Protein AF-Q52KW1-F1 (afdb_monomer_lite)

Structure (mmCIF, N/CA/C/O backbone):
data_AF-Q52KW1-F1
#
_entry.id   AF-Q52KW1-F1
#
loop_
_atom_site.group_PDB
_atom_site.id
_atom_site.type_symbol
_atom_site.label_atom_id
_atom_site.label_alt_id
_atom_site.label_comp_id
_atom_site.label_asym_id
_atom_site.label_entity_id
_atom_site.label_seq_id
_atom_site.pdbx_PDB_ins_code
_atom_site.Cartn_x
_atom_site.Cartn_y
_atom_site.Cartn_z
_atom_site.occupancy
_atom_site.B_iso_or_equiv
_atom_site.auth_seq_id
_atom_site.auth_comp_id
_atom_site.auth_asym_id
_atom_site.auth_atom_id
_atom_site.pdbx_PDB_model_num
ATOM 1 N N . ARG A 1 1 ? 40.638 48.916 -57.302 1.00 40.72 1 ARG A N 1
ATOM 2 C CA . ARG A 1 1 ? 39.395 48.158 -57.579 1.00 40.72 1 ARG A CA 1
ATOM 3 C C . ARG A 1 1 ? 39.712 46.676 -57.396 1.00 40.72 1 ARG A C 1
ATOM 5 O O . ARG A 1 1 ? 40.644 46.223 -58.036 1.00 40.72 1 ARG A O 1
ATOM 12 N N . LEU A 1 2 ? 38.959 46.024 -56.499 1.00 41.38 2 LEU A N 1
ATOM 13 C CA . LEU A 1 2 ? 38.832 44.579 -56.223 1.00 41.38 2 LEU A CA 1
ATOM 14 C C . LEU A 1 2 ? 40.111 43.824 -55.810 1.00 41.38 2 LEU A C 1
ATOM 16 O O . LEU A 1 2 ? 40.784 43.214 -56.630 1.00 41.38 2 LEU A O 1
ATOM 20 N N . ASN A 1 3 ? 40.395 43.840 -54.501 1.00 50.97 3 ASN A N 1
ATOM 21 C CA . ASN A 1 3 ? 41.269 42.860 -53.855 1.00 50.97 3 ASN A CA 1
ATOM 22 C C . ASN A 1 3 ? 40.619 41.470 -53.990 1.00 50.97 3 ASN A C 1
ATOM 24 O O . ASN A 1 3 ? 39.486 41.268 -53.554 1.00 50.97 3 ASN A O 1
ATOM 28 N N . SER A 1 4 ? 41.321 40.544 -54.633 1.00 60.19 4 SER A N 1
ATOM 29 C CA . SER A 1 4 ? 40.893 39.181 -54.948 1.00 60.19 4 SER A CA 1
ATOM 30 C C . SER A 1 4 ? 41.047 38.228 -53.757 1.00 60.19 4 SER A C 1
ATOM 32 O O . SER A 1 4 ? 41.598 37.138 -53.896 1.00 60.19 4 SER A O 1
ATOM 34 N N . ASN A 1 5 ? 40.532 38.619 -52.590 1.00 60.06 5 ASN A N 1
ATOM 35 C CA . ASN A 1 5 ? 40.258 37.674 -51.512 1.00 60.06 5 ASN A CA 1
ATOM 36 C C . ASN A 1 5 ? 38.977 36.932 -51.882 1.00 60.06 5 ASN A C 1
ATOM 38 O O . ASN A 1 5 ? 37.859 37.420 -51.719 1.00 60.06 5 ASN A O 1
ATOM 42 N N . ASN A 1 6 ? 39.167 35.782 -52.515 1.00 71.12 6 ASN A N 1
ATOM 43 C CA . ASN A 1 6 ? 38.095 34.972 -53.053 1.00 71.12 6 ASN A CA 1
ATOM 44 C C . ASN A 1 6 ? 37.440 34.237 -51.875 1.00 71.12 6 ASN A C 1
ATOM 46 O O . ASN A 1 6 ? 37.857 33.146 -51.503 1.00 71.12 6 ASN A O 1
ATOM 50 N N . ALA A 1 7 ? 36.449 34.877 -51.249 1.00 67.94 7 ALA A N 1
ATOM 51 C CA . ALA A 1 7 ? 35.750 34.381 -50.057 1.00 67.94 7 ALA A CA 1
ATOM 52 C C . ALA A 1 7 ? 35.208 32.947 -50.225 1.00 67.94 7 ALA A C 1
ATOM 54 O O . ALA A 1 7 ? 35.040 32.214 -49.258 1.00 67.94 7 ALA A O 1
ATOM 55 N N . LEU A 1 8 ? 34.978 32.530 -51.473 1.00 64.94 8 LEU A N 1
ATOM 56 C CA . LEU A 1 8 ? 34.554 31.182 -51.831 1.00 64.94 8 LEU A CA 1
ATOM 57 C C . LEU A 1 8 ? 35.702 30.158 -51.733 1.00 64.94 8 LEU A C 1
ATOM 59 O O . LEU A 1 8 ? 35.478 29.034 -51.299 1.00 64.94 8 LEU A O 1
ATOM 63 N N . LEU A 1 9 ? 36.937 30.552 -52.068 1.00 67.50 9 LEU A N 1
ATOM 64 C CA . LEU A 1 9 ? 38.149 29.758 -51.820 1.00 67.50 9 LEU A CA 1
ATOM 65 C C . LEU A 1 9 ? 38.467 29.680 -50.326 1.00 67.50 9 LEU A C 1
ATOM 67 O O . LEU A 1 9 ? 38.855 28.620 -49.852 1.00 67.50 9 LEU A O 1
ATOM 71 N N . GLU A 1 10 ? 38.270 30.766 -49.579 1.00 67.00 10 GLU A N 1
ATOM 72 C CA . GLU A 1 10 ? 38.460 30.776 -48.123 1.00 67.00 10 GLU A CA 1
ATOM 73 C C . GLU A 1 10 ? 37.434 29.869 -47.425 1.00 67.00 10 GLU A C 1
ATOM 75 O O . GLU A 1 10 ? 37.805 29.065 -46.575 1.00 67.00 10 GLU A O 1
ATOM 80 N N . PHE A 1 11 ? 36.176 29.879 -47.879 1.00 68.38 11 PHE A N 1
ATOM 81 C CA . PHE A 1 11 ? 35.156 28.919 -47.455 1.00 68.38 11 PHE A CA 1
ATOM 82 C C . PHE A 1 11 ? 35.496 27.473 -47.844 1.00 68.38 11 PHE A C 1
ATOM 84 O O . PHE A 1 11 ? 35.292 26.572 -47.047 1.00 68.38 11 PHE A O 1
ATOM 91 N N . LEU A 1 12 ? 36.040 27.208 -49.033 1.00 67.88 12 LEU A N 1
ATOM 92 C CA . LEU A 1 12 ? 36.420 25.841 -49.422 1.00 67.88 12 LEU A CA 1
ATOM 93 C C . LEU A 1 12 ? 37.668 25.326 -48.684 1.00 67.88 12 LEU A C 1
ATOM 95 O O . LEU A 1 12 ? 37.788 24.124 -48.468 1.00 67.88 12 LEU A O 1
ATOM 99 N N . LEU A 1 13 ? 38.591 26.218 -48.305 1.00 68.00 13 LEU A N 1
ATOM 100 C CA . LEU A 1 13 ? 39.837 25.879 -47.605 1.00 68.00 13 LEU A CA 1
ATOM 101 C C . LEU A 1 13 ? 39.677 25.815 -46.078 1.00 68.00 13 LEU A C 1
ATOM 103 O O . LEU A 1 13 ? 40.378 25.036 -45.438 1.00 68.00 13 LEU A O 1
ATOM 107 N N . GLN A 1 14 ? 38.788 26.624 -45.491 1.00 62.69 14 GLN A N 1
ATOM 108 C CA . GLN A 1 14 ? 38.541 26.682 -44.040 1.00 62.69 14 GLN A CA 1
ATOM 109 C C . GLN A 1 14 ? 37.169 26.129 -43.622 1.00 62.69 14 GLN A C 1
ATOM 111 O O . GLN A 1 14 ? 36.922 25.928 -42.437 1.00 62.69 14 GLN A O 1
ATOM 116 N N . GLY A 1 15 ? 36.261 25.889 -44.566 1.00 57.47 15 GLY A N 1
ATOM 117 C CA . GLY A 1 15 ? 34.876 25.495 -44.313 1.00 57.47 15 GLY A CA 1
ATOM 118 C C . GLY A 1 15 ? 34.660 23.992 -44.300 1.00 57.47 15 GLY A C 1
ATOM 119 O O . GLY A 1 15 ? 33.669 23.521 -44.850 1.00 57.47 15 GLY A O 1
ATOM 120 N N . THR A 1 16 ? 35.542 23.231 -43.654 1.00 61.25 16 THR A N 1
ATOM 121 C CA . THR A 1 16 ? 35.149 21.905 -43.170 1.00 61.25 16 THR A CA 1
ATOM 122 C C . THR A 1 16 ? 34.229 22.150 -41.970 1.00 61.25 16 THR A C 1
ATOM 124 O O . THR A 1 16 ? 34.723 22.597 -40.933 1.00 61.25 16 THR A O 1
ATOM 127 N N . PRO A 1 17 ? 32.900 21.950 -42.072 1.00 60.91 17 PRO A N 1
ATOM 128 C CA . PRO A 1 17 ? 32.030 22.134 -40.923 1.00 60.91 17 PRO A CA 1
ATOM 129 C C . PRO A 1 17 ? 32.439 21.130 -39.845 1.00 60.91 17 PRO A C 1
ATOM 131 O O . PRO A 1 17 ? 32.389 19.918 -40.053 1.00 60.91 17 PRO A O 1
ATOM 134 N N . GLU A 1 18 ? 32.867 21.633 -38.691 1.00 57.62 18 GLU A N 1
ATOM 135 C CA . GLU A 1 18 ? 33.092 20.797 -37.520 1.00 57.62 18 GLU A CA 1
ATOM 136 C C . GLU A 1 18 ? 31.716 20.335 -37.019 1.00 57.62 18 GLU A C 1
ATOM 138 O O . GLU A 1 18 ? 30.927 21.124 -36.491 1.00 57.62 18 GLU A O 1
ATOM 143 N N . ILE A 1 19 ? 31.388 19.059 -37.238 1.00 61.09 19 ILE A N 1
ATOM 144 C CA . ILE A 1 19 ? 30.154 18.463 -36.723 1.00 61.09 19 ILE A CA 1
ATOM 145 C C . ILE A 1 19 ? 30.319 18.323 -35.208 1.00 61.09 19 ILE A C 1
ATOM 147 O O . ILE A 1 19 ? 30.902 17.362 -34.713 1.00 61.09 19 ILE A O 1
ATOM 151 N N . LYS A 1 20 ? 29.807 19.297 -34.455 1.00 59.44 20 LYS A N 1
ATOM 152 C CA . LYS A 1 20 ? 29.637 19.163 -33.007 1.00 59.44 20 LYS A CA 1
ATOM 153 C C . LYS A 1 20 ? 28.374 18.354 -32.752 1.00 59.44 20 LYS A C 1
ATOM 155 O O . LYS A 1 20 ? 27.269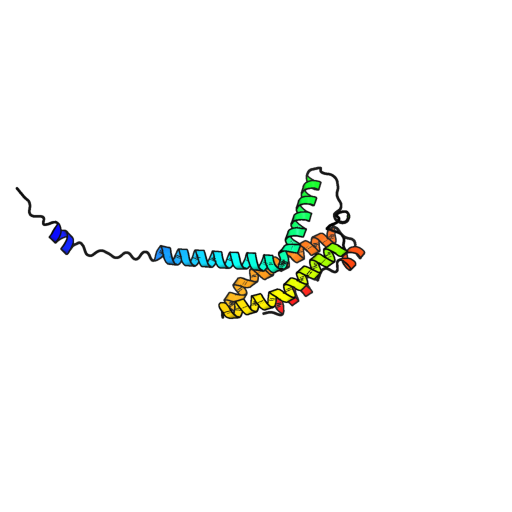 18.892 -32.763 1.00 59.44 20 LYS A O 1
ATOM 160 N N . GLU A 1 21 ? 28.529 17.050 -32.557 1.00 58.28 21 GLU A N 1
ATOM 161 C CA . GLU A 1 21 ? 27.418 16.207 -32.128 1.00 58.28 21 GLU A CA 1
ATOM 162 C C . GLU A 1 21 ? 26.913 16.681 -30.753 1.00 58.28 21 GLU A C 1
ATOM 164 O O . GLU A 1 21 ? 27.657 16.721 -29.770 1.00 58.28 21 GLU A O 1
ATOM 169 N N . HIS A 1 22 ? 25.629 17.038 -30.666 1.00 58.25 22 HIS A N 1
ATOM 170 C CA . HIS A 1 22 ? 24.943 17.439 -29.431 1.00 58.25 22 HIS A CA 1
ATOM 171 C C . HIS A 1 22 ? 24.678 16.233 -28.496 1.00 58.25 22 HIS A C 1
ATOM 173 O O . HIS A 1 22 ? 23.566 16.009 -28.029 1.00 58.25 22 HIS A O 1
ATOM 179 N N . PHE A 1 23 ? 25.703 15.433 -28.190 1.00 57.53 23 PHE A N 1
ATOM 180 C CA . PHE A 1 23 ? 25.569 14.205 -27.389 1.00 57.53 23 PHE A CA 1
ATOM 181 C C . PHE A 1 23 ? 25.218 14.454 -25.912 1.00 57.53 23 PHE A C 1
ATOM 183 O O . PHE A 1 23 ? 24.684 13.575 -25.234 1.00 57.53 23 PHE A O 1
ATOM 190 N N . ILE A 1 24 ? 25.524 15.647 -25.397 1.00 58.75 24 ILE A N 1
ATOM 191 C CA . ILE A 1 24 ? 25.395 15.968 -23.969 1.00 58.75 24 ILE A CA 1
ATOM 192 C C . ILE A 1 24 ? 23.922 16.120 -23.544 1.00 58.75 24 ILE A C 1
ATOM 194 O O . ILE A 1 24 ? 23.604 15.839 -22.389 1.00 58.75 24 ILE A O 1
ATOM 198 N N . ASP A 1 25 ? 23.020 16.493 -24.460 1.00 71.94 25 ASP A N 1
ATOM 199 C CA . ASP A 1 25 ? 21.604 16.721 -24.131 1.00 71.94 25 ASP A CA 1
ATOM 200 C C . ASP A 1 25 ? 20.790 15.418 -24.163 1.00 71.94 25 ASP A C 1
ATOM 202 O O . ASP A 1 25 ? 20.097 15.083 -23.205 1.00 71.94 25 ASP A O 1
ATOM 206 N N . SER A 1 26 ? 20.984 14.582 -25.191 1.00 81.50 26 SER A N 1
ATOM 207 C CA . SER A 1 26 ? 20.219 13.336 -25.354 1.00 81.50 26 SER A CA 1
ATOM 208 C C . SER A 1 26 ? 20.438 12.335 -24.218 1.00 81.50 26 SER A C 1
ATOM 210 O O . SER A 1 26 ? 19.480 11.738 -23.732 1.00 81.50 26 SER A O 1
ATOM 212 N N . LYS A 1 27 ? 21.681 12.163 -23.744 1.00 85.81 27 LYS A N 1
ATOM 213 C CA . LYS A 1 27 ? 21.961 11.282 -22.598 1.00 85.81 27 LYS A CA 1
ATOM 214 C C . LYS A 1 27 ? 21.299 11.802 -21.321 1.00 85.81 27 LYS A C 1
ATOM 216 O O . LYS A 1 27 ? 20.674 11.038 -20.591 1.00 85.81 27 LYS A O 1
ATOM 221 N N . LYS A 1 28 ? 21.425 13.105 -21.067 1.00 88.69 28 LYS A N 1
ATOM 222 C CA . LYS A 1 28 ? 20.863 13.751 -19.879 1.00 88.69 28 LYS A CA 1
ATOM 223 C C . LYS A 1 28 ? 19.335 13.670 -19.865 1.00 88.69 28 LYS A C 1
ATOM 225 O O . LYS A 1 28 ? 18.754 13.423 -18.808 1.00 88.69 28 LYS A O 1
ATOM 230 N N . ASP A 1 29 ? 18.695 13.843 -21.015 1.00 88.81 29 ASP A N 1
ATOM 231 C CA . ASP A 1 29 ? 17.244 13.736 -21.152 1.00 88.81 29 ASP A CA 1
ATOM 232 C C . ASP A 1 29 ? 16.743 12.307 -20.949 1.00 88.81 29 ASP A C 1
ATOM 234 O O . ASP A 1 29 ? 15.744 12.105 -20.254 1.00 88.81 29 ASP A O 1
ATOM 238 N N . VAL A 1 30 ? 17.463 11.309 -21.471 1.00 92.88 30 VAL A N 1
ATOM 239 C CA . VAL A 1 30 ? 17.159 9.892 -21.220 1.00 92.88 30 VAL A CA 1
ATOM 240 C C . VAL A 1 30 ? 17.276 9.568 -19.731 1.00 92.88 30 VAL A C 1
ATOM 242 O O . VAL A 1 30 ? 16.342 9.000 -19.165 1.00 92.88 30 VAL A O 1
ATOM 245 N N . ASP A 1 31 ? 18.360 9.982 -19.069 1.00 93.25 31 ASP A N 1
ATOM 246 C CA . ASP A 1 31 ? 18.551 9.758 -17.629 1.00 93.25 31 ASP A CA 1
ATOM 247 C C . ASP A 1 31 ? 17.452 10.447 -16.800 1.00 93.25 31 ASP A C 1
ATOM 249 O O . ASP A 1 31 ? 16.923 9.881 -15.837 1.00 93.25 31 ASP A O 1
ATOM 253 N N . ARG A 1 32 ? 17.055 11.662 -17.199 1.00 94.75 32 ARG A N 1
ATOM 254 C CA . ARG A 1 32 ? 15.955 12.400 -16.570 1.00 94.75 32 ARG A CA 1
ATOM 255 C C . ARG A 1 32 ? 14.622 11.674 -16.737 1.00 94.75 32 ARG A C 1
ATOM 257 O O . ARG A 1 32 ? 13.879 11.561 -15.761 1.00 94.75 32 ARG A O 1
ATOM 264 N N . TYR A 1 33 ? 14.316 11.196 -17.941 1.00 96.06 33 TYR A N 1
ATOM 265 C CA . TYR A 1 33 ? 13.085 10.458 -18.210 1.00 96.06 33 TYR A CA 1
ATOM 266 C C . TYR A 1 33 ? 13.053 9.132 -17.449 1.00 96.06 33 TYR A C 1
ATOM 268 O O . TYR A 1 33 ? 12.044 8.817 -16.821 1.00 96.06 33 TYR A O 1
ATOM 276 N N . LEU A 1 34 ? 14.168 8.397 -17.428 1.00 95.19 34 LEU A N 1
ATOM 277 C CA . LEU A 1 34 ? 14.296 7.153 -16.673 1.00 95.19 34 LEU A CA 1
ATOM 278 C C . LEU A 1 34 ? 14.029 7.384 -15.184 1.00 95.19 34 LEU A C 1
ATOM 280 O O . LEU A 1 34 ? 13.231 6.668 -14.580 1.00 95.19 34 LEU A O 1
ATOM 284 N N . LYS A 1 35 ? 14.643 8.417 -14.597 1.00 96.19 35 LYS A N 1
ATOM 285 C CA . LYS A 1 35 ? 14.402 8.781 -13.199 1.00 96.19 35 LYS A CA 1
ATOM 286 C C . LYS A 1 35 ? 12.926 9.098 -12.947 1.00 96.19 35 LYS A C 1
ATOM 288 O O . LYS A 1 35 ? 12.349 8.547 -12.012 1.00 96.19 35 LYS A O 1
ATOM 293 N N . ALA A 1 36 ? 12.316 9.928 -13.791 1.00 97.75 36 ALA A N 1
ATOM 294 C CA . ALA A 1 36 ? 10.908 10.292 -13.660 1.00 97.75 36 ALA A CA 1
ATOM 295 C C . ALA A 1 36 ? 9.980 9.070 -13.778 1.00 97.75 36 ALA A C 1
ATOM 297 O O . ALA A 1 36 ? 9.048 8.924 -12.990 1.00 97.75 36 ALA A O 1
ATOM 298 N N . ALA A 1 37 ? 10.261 8.156 -14.710 1.00 97.44 37 ALA A N 1
ATOM 299 C CA . ALA A 1 37 ? 9.503 6.920 -14.879 1.00 97.44 37 ALA A CA 1
ATOM 300 C C . ALA A 1 37 ? 9.620 6.002 -13.649 1.00 97.44 37 ALA A C 1
ATOM 302 O O . ALA A 1 37 ? 8.615 5.454 -13.195 1.00 97.44 37 ALA A O 1
ATOM 303 N N . CYS A 1 38 ? 10.816 5.876 -13.066 1.00 97.50 38 CYS A N 1
ATOM 304 C CA . CYS A 1 38 ? 11.029 5.128 -11.827 1.00 97.50 38 CYS A CA 1
ATOM 305 C C . CYS A 1 38 ? 10.270 5.748 -10.643 1.00 97.50 38 CYS A C 1
ATOM 307 O O . CYS A 1 38 ? 9.600 5.032 -9.901 1.00 97.50 38 CYS A O 1
ATOM 309 N N . GLU A 1 39 ? 10.336 7.071 -10.475 1.00 97.88 39 GLU A N 1
ATOM 310 C CA . GLU A 1 39 ? 9.610 7.792 -9.420 1.00 97.88 39 GLU A CA 1
ATOM 311 C C . GLU A 1 39 ? 8.092 7.632 -9.576 1.00 97.88 39 GLU A C 1
ATOM 313 O O . GLU A 1 39 ? 7.395 7.311 -8.610 1.00 97.88 39 GLU A O 1
ATOM 318 N N . GLN A 1 40 ? 7.586 7.763 -10.805 1.00 98.31 40 GLN A N 1
ATOM 319 C CA . GLN A 1 40 ? 6.179 7.550 -11.121 1.00 98.31 40 GLN A CA 1
ATOM 320 C C . GLN A 1 40 ? 5.752 6.107 -10.835 1.00 98.31 40 GLN A C 1
ATOM 322 O O . GLN A 1 40 ? 4.699 5.895 -10.232 1.00 98.31 40 GLN A O 1
ATOM 327 N N . PHE A 1 41 ? 6.562 5.116 -11.213 1.00 97.75 41 PHE A N 1
ATOM 328 C CA . PHE A 1 41 ? 6.302 3.716 -10.888 1.00 97.75 41 PHE A CA 1
ATOM 329 C C . PHE A 1 41 ? 6.198 3.514 -9.372 1.00 97.75 41 PHE A C 1
ATOM 331 O O . PHE A 1 41 ? 5.210 2.952 -8.898 1.00 97.75 41 PHE A O 1
ATOM 338 N N . ILE A 1 42 ? 7.170 4.018 -8.603 1.00 97.94 42 ILE A N 1
ATOM 339 C CA . ILE A 1 42 ? 7.184 3.894 -7.140 1.00 97.94 42 ILE A CA 1
ATOM 340 C C . ILE A 1 42 ? 5.915 4.504 -6.538 1.00 97.94 42 ILE A C 1
ATOM 342 O O . ILE A 1 42 ? 5.260 3.863 -5.709 1.00 97.94 42 ILE A O 1
ATOM 346 N N . GLN A 1 43 ? 5.544 5.713 -6.967 1.00 97.94 43 GLN A N 1
ATOM 347 C CA . GLN A 1 43 ? 4.354 6.405 -6.478 1.00 97.94 43 GLN A CA 1
ATOM 348 C C . GLN A 1 43 ? 3.076 5.634 -6.826 1.00 97.94 43 GLN A C 1
ATOM 350 O O . GLN A 1 43 ? 2.256 5.376 -5.948 1.00 97.94 43 GLN A O 1
ATOM 355 N N . GLN A 1 44 ? 2.915 5.230 -8.087 1.00 98.00 44 GLN A N 1
ATOM 356 C CA . GLN A 1 44 ? 1.718 4.536 -8.558 1.00 98.00 44 GLN A CA 1
ATOM 357 C C . GLN A 1 44 ? 1.545 3.168 -7.899 1.00 98.00 44 GLN A C 1
ATOM 359 O O . GLN A 1 44 ? 0.444 2.844 -7.460 1.00 98.00 44 GLN A O 1
ATOM 364 N N . GLN A 1 45 ? 2.614 2.372 -7.798 1.00 97.62 45 GLN A N 1
ATOM 365 C CA . GLN A 1 45 ? 2.529 1.062 -7.156 1.00 97.62 45 GLN A CA 1
ATOM 366 C C . GLN A 1 45 ? 2.237 1.200 -5.665 1.00 97.62 45 GLN A C 1
ATOM 368 O O . GLN A 1 45 ? 1.340 0.523 -5.172 1.00 97.62 45 GLN A O 1
ATOM 373 N N . SER A 1 46 ? 2.918 2.115 -4.963 1.00 97.56 46 SER A N 1
ATOM 374 C CA . SER A 1 46 ? 2.616 2.393 -3.550 1.00 97.56 46 SER A CA 1
ATOM 375 C C . SER A 1 46 ? 1.139 2.752 -3.390 1.00 97.56 46 SER A C 1
ATOM 377 O O . SER A 1 46 ? 0.428 2.096 -2.635 1.00 97.56 46 SER A O 1
ATOM 379 N N . LYS A 1 47 ? 0.643 3.692 -4.199 1.00 97.50 47 LYS A N 1
ATOM 380 C CA . LYS A 1 47 ? -0.754 4.124 -4.191 1.00 97.50 47 LYS A CA 1
ATOM 381 C C . LYS A 1 47 ? -1.732 2.957 -4.390 1.00 97.50 47 LYS A C 1
ATOM 383 O O . LYS A 1 47 ? -2.630 2.771 -3.581 1.00 97.50 47 LYS A O 1
ATOM 388 N N . ILE A 1 48 ? -1.517 2.103 -5.393 1.00 97.19 48 ILE A N 1
ATOM 389 C CA . ILE A 1 48 ? -2.363 0.917 -5.636 1.00 97.19 48 ILE A CA 1
ATOM 390 C C . ILE A 1 48 ? -2.451 0.010 -4.400 1.00 97.19 48 ILE A C 1
ATOM 392 O O . ILE A 1 48 ? -3.496 -0.593 -4.152 1.00 97.19 48 ILE A O 1
ATOM 396 N N . PHE A 1 49 ? -1.363 -0.119 -3.641 1.00 97.38 49 PHE A N 1
ATOM 397 C CA . PHE A 1 49 ? -1.323 -1.000 -2.481 1.00 97.38 49 PHE A CA 1
ATOM 398 C C . PHE A 1 49 ? -1.961 -0.405 -1.231 1.00 97.38 49 PHE A C 1
ATOM 400 O O . PHE A 1 49 ? -2.530 -1.172 -0.458 1.00 97.38 49 PHE A O 1
ATOM 407 N N . ILE A 1 50 ? -1.836 0.90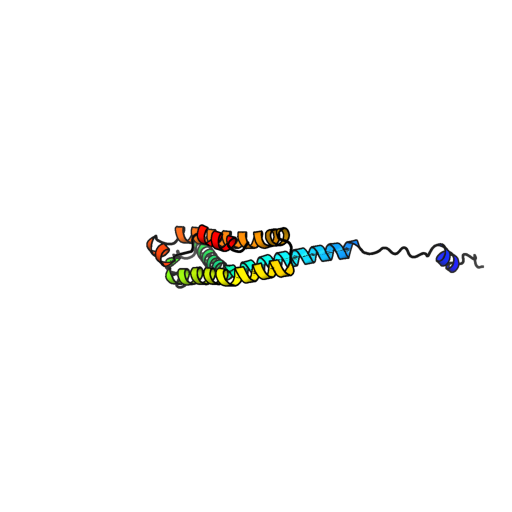5 -1.004 1.00 97.44 50 ILE A N 1
ATOM 408 C CA . ILE A 1 50 ? -2.104 1.518 0.308 1.00 97.44 50 ILE A CA 1
ATOM 409 C C . ILE A 1 50 ? -2.909 2.828 0.274 1.00 97.44 50 ILE A C 1
ATOM 411 O O . ILE A 1 50 ? -3.158 3.377 1.346 1.00 97.44 50 ILE A O 1
ATOM 415 N N . GLU A 1 51 ? -3.389 3.295 -0.885 1.00 96.81 51 GLU A N 1
ATOM 416 C CA . GLU A 1 51 ? -4.208 4.522 -1.008 1.00 96.81 51 GLU A CA 1
ATOM 417 C C . GLU A 1 51 ? -5.351 4.604 0.021 1.00 96.81 51 GLU A C 1
ATOM 419 O O . GLU A 1 51 ? -5.459 5.634 0.685 1.00 96.81 51 GLU A O 1
ATOM 424 N N . PRO A 1 52 ? -6.148 3.541 0.274 1.00 96.69 52 PRO A N 1
ATOM 425 C CA . PRO A 1 52 ? -7.235 3.634 1.247 1.00 96.69 52 PRO A CA 1
ATOM 426 C C . PRO A 1 52 ? -6.754 3.956 2.672 1.00 96.69 52 PRO A C 1
ATOM 428 O O . PRO A 1 52 ? -7.441 4.653 3.423 1.00 96.69 52 PRO A O 1
ATOM 431 N N . LEU A 1 53 ? -5.569 3.466 3.054 1.00 97.56 53 LEU A N 1
ATOM 432 C CA . LEU A 1 53 ? -4.970 3.752 4.358 1.00 97.56 53 LEU A CA 1
ATOM 433 C C . LEU A 1 53 ? -4.397 5.169 4.409 1.00 97.56 53 LEU A C 1
ATOM 435 O O . LEU A 1 53 ? -4.529 5.837 5.433 1.00 97.56 53 LEU A O 1
ATOM 439 N N . GLU A 1 54 ? -3.792 5.646 3.323 1.00 96.94 54 GLU A N 1
ATOM 440 C CA . GLU A 1 54 ? -3.291 7.022 3.227 1.00 96.94 54 GLU A CA 1
ATOM 441 C C . GLU A 1 54 ? -4.431 8.049 3.289 1.00 96.94 54 GLU A C 1
ATOM 443 O O . GLU A 1 54 ? -4.335 9.037 4.023 1.00 96.94 54 GLU A O 1
ATOM 448 N N . ASP A 1 55 ? -5.548 7.786 2.610 1.00 97.00 55 ASP A N 1
ATOM 449 C CA . ASP A 1 55 ? -6.751 8.620 2.667 1.00 97.00 55 ASP A CA 1
ATOM 450 C C . ASP A 1 55 ? -7.344 8.661 4.077 1.00 97.00 55 ASP A C 1
ATOM 452 O O . ASP A 1 55 ? -7.742 9.720 4.575 1.00 97.00 55 ASP A O 1
ATOM 456 N N . PHE A 1 56 ? -7.385 7.511 4.752 1.00 97.12 56 PHE A N 1
ATOM 457 C CA . PHE A 1 56 ? -7.811 7.432 6.144 1.00 97.12 56 PHE A CA 1
ATOM 458 C C . PHE A 1 56 ? -6.891 8.246 7.060 1.00 97.12 56 PHE A C 1
ATOM 460 O O . PHE A 1 56 ? -7.379 9.077 7.827 1.00 97.12 56 PHE A O 1
ATOM 467 N N . MET A 1 57 ? -5.571 8.087 6.933 1.00 96.00 57 MET A N 1
ATOM 468 C CA . MET A 1 57 ? -4.599 8.877 7.696 1.00 96.00 57 MET A CA 1
ATOM 469 C C . MET A 1 57 ? -4.747 10.376 7.429 1.00 96.00 57 MET A C 1
ATOM 471 O O . MET A 1 57 ? -4.674 11.168 8.363 1.00 96.00 57 MET A O 1
ATOM 475 N N . THR A 1 58 ? -5.024 10.773 6.188 1.00 95.75 58 THR A N 1
ATOM 476 C CA . THR A 1 58 ? -5.245 12.179 5.823 1.00 95.75 58 THR A CA 1
ATOM 477 C C . THR A 1 58 ? -6.474 12.754 6.531 1.00 95.75 58 THR A C 1
ATOM 479 O O . THR A 1 58 ? -6.403 13.850 7.091 1.00 95.75 58 THR A O 1
ATOM 482 N N . LYS A 1 59 ? -7.584 12.002 6.594 1.00 94.00 59 LYS A N 1
ATOM 483 C CA . LYS A 1 59 ? -8.788 12.393 7.356 1.00 94.00 59 LYS A CA 1
ATOM 484 C C . LYS A 1 59 ? -8.498 12.528 8.849 1.00 94.00 59 LYS A C 1
ATOM 486 O O . LYS A 1 59 ? -8.921 13.500 9.472 1.00 94.00 59 LYS A O 1
ATOM 491 N N . VAL A 1 60 ? -7.751 11.578 9.412 1.00 93.56 60 VAL A N 1
ATOM 492 C CA . VAL A 1 60 ? -7.325 11.601 10.819 1.00 93.56 60 VAL A CA 1
ATOM 493 C C . VAL A 1 60 ? -6.470 12.836 11.101 1.00 93.56 60 VAL A C 1
ATOM 495 O O . VAL A 1 60 ? -6.731 13.553 12.066 1.00 93.56 60 VAL A O 1
ATOM 498 N N . THR A 1 61 ? -5.468 13.116 10.265 1.00 92.25 61 THR A N 1
ATOM 499 C CA . THR A 1 61 ? -4.593 14.282 10.421 1.00 92.25 61 THR A CA 1
ATOM 500 C C . THR A 1 61 ? -5.388 15.579 10.341 1.00 92.25 61 THR A C 1
ATOM 502 O O . THR A 1 61 ? -5.234 16.415 11.225 1.00 92.25 61 THR A O 1
ATOM 505 N N . ALA A 1 62 ? -6.287 15.726 9.363 1.00 90.75 62 ALA A N 1
ATOM 506 C CA . ALA A 1 62 ? -7.142 16.906 9.252 1.00 90.75 62 ALA A CA 1
ATOM 507 C C . ALA A 1 62 ? -7.981 17.130 10.523 1.00 90.75 62 ALA A C 1
ATOM 509 O O . ALA A 1 62 ? -8.033 18.246 11.041 1.00 90.75 62 ALA A O 1
ATOM 510 N N . LEU A 1 63 ? -8.568 16.062 11.075 1.00 89.00 63 LEU A N 1
ATOM 511 C CA . LEU A 1 63 ? -9.351 16.124 12.310 1.00 89.00 63 LEU A CA 1
ATOM 512 C C . LEU A 1 63 ? -8.493 16.508 13.528 1.00 89.00 63 LEU A C 1
ATOM 514 O O . LEU A 1 63 ? -8.886 17.378 14.309 1.00 89.00 63 LEU A O 1
ATOM 518 N N . LYS A 1 64 ? -7.294 15.926 13.666 1.00 87.19 64 LYS A N 1
ATOM 519 C CA . LYS A 1 64 ? -6.343 16.279 14.735 1.00 87.19 64 LYS A CA 1
ATOM 520 C C . LYS A 1 64 ? -5.8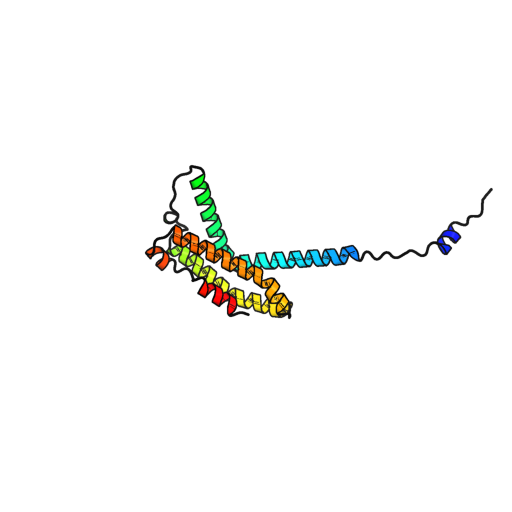67 17.732 14.621 1.00 87.19 64 LYS A C 1
ATOM 522 O O . LYS A 1 64 ? -5.780 18.427 15.633 1.00 87.19 64 LYS A O 1
ATOM 527 N N . THR A 1 65 ? -5.617 18.224 13.406 1.00 88.06 65 THR A N 1
ATOM 528 C CA . THR A 1 65 ? -5.239 19.623 13.169 1.00 88.06 65 THR A CA 1
ATOM 529 C C . THR A 1 65 ? -6.357 20.581 13.582 1.00 88.06 65 THR A C 1
ATOM 531 O O . THR A 1 65 ? -6.081 21.540 14.302 1.00 88.06 65 THR A O 1
ATOM 534 N N . MET A 1 66 ? -7.616 20.304 13.227 1.00 85.75 66 MET A N 1
ATOM 535 C CA . MET A 1 66 ? -8.755 21.135 13.652 1.00 85.75 66 MET A CA 1
ATOM 536 C C . MET A 1 66 ? -8.893 21.204 15.181 1.00 85.75 66 MET A C 1
ATOM 538 O O . MET A 1 66 ? -9.115 22.283 15.729 1.00 85.75 66 MET A O 1
ATOM 542 N N . ALA A 1 67 ? -8.698 20.083 15.881 1.00 82.81 67 ALA A N 1
ATOM 543 C CA . ALA A 1 67 ? -8.724 20.050 17.344 1.00 82.81 67 ALA A CA 1
ATOM 544 C C . ALA A 1 67 ? -7.590 20.890 17.969 1.00 82.81 67 ALA A C 1
ATOM 546 O O . ALA A 1 67 ? -7.805 21.588 18.958 1.00 82.81 67 ALA A O 1
ATOM 547 N N . SER A 1 68 ? -6.391 20.872 17.373 1.00 81.38 68 SER A N 1
ATOM 548 C CA . SER A 1 68 ? -5.242 21.658 17.853 1.00 81.38 68 SER A CA 1
ATOM 549 C C . SER A 1 68 ? -5.400 23.176 17.677 1.00 81.38 68 SER A C 1
ATOM 551 O O . SER A 1 68 ? -4.798 23.944 18.421 1.00 81.38 68 SER A O 1
ATOM 553 N N . GLN A 1 69 ? -6.239 23.617 16.735 1.00 84.38 69 GLN A N 1
ATOM 554 C CA . GLN A 1 69 ? -6.479 25.031 16.420 1.00 84.38 69 GLN A CA 1
ATOM 555 C C . GLN A 1 69 ? -7.647 25.644 17.218 1.00 84.38 69 GLN A C 1
ATOM 557 O O . GLN A 1 69 ? -8.185 26.680 16.837 1.00 84.38 69 GLN A O 1
ATOM 562 N N . GLY A 1 70 ? -8.049 25.016 18.328 1.00 71.31 70 GLY A N 1
ATOM 563 C CA . GLY A 1 70 ? -9.138 25.500 19.185 1.00 71.31 70 GLY A CA 1
ATOM 564 C C . GLY A 1 70 ? -10.540 25.117 18.704 1.00 71.31 70 GLY A C 1
ATOM 565 O O . GLY A 1 70 ? -11.524 25.665 19.198 1.00 71.31 70 GLY A O 1
ATOM 566 N N . GLY A 1 71 ? -10.644 24.179 17.757 1.00 70.50 71 GLY A N 1
ATOM 567 C CA . GLY A 1 71 ? -11.914 23.553 17.397 1.00 70.50 71 GLY A CA 1
ATOM 568 C C . GLY A 1 71 ? -12.469 22.654 18.515 1.00 70.50 71 GLY A C 1
ATOM 569 O O . GLY A 1 71 ? -11.794 22.404 19.518 1.00 70.50 71 GLY A O 1
ATOM 570 N N . PRO A 1 72 ? -13.703 22.136 18.366 1.00 69.50 72 PRO A N 1
ATOM 571 C CA . PRO A 1 72 ? -14.298 21.243 19.355 1.00 69.50 72 PRO A CA 1
ATOM 572 C C . PRO A 1 72 ? -13.446 19.984 19.567 1.00 69.50 72 PRO A C 1
ATOM 574 O O . PRO A 1 72 ? -12.819 19.467 18.642 1.00 69.50 72 PRO A O 1
ATOM 577 N N . LYS A 1 73 ? -13.424 19.472 20.801 1.00 68.69 73 LYS A N 1
ATOM 578 C CA . LYS A 1 73 ? -12.714 18.234 21.140 1.00 68.69 73 LYS A CA 1
ATOM 579 C C . LYS A 1 73 ? -13.484 17.055 20.535 1.00 68.69 73 LYS A C 1
ATOM 581 O O . LYS A 1 73 ? -14.554 16.709 21.026 1.00 68.69 73 LYS A O 1
ATOM 586 N N . TYR A 1 74 ? -12.959 16.456 19.470 1.00 72.50 74 TYR A N 1
ATOM 587 C CA . TYR A 1 74 ? -13.535 15.262 18.850 1.00 72.50 74 TYR A CA 1
ATOM 588 C C . TYR A 1 74 ? -12.734 14.024 19.243 1.00 72.50 74 TYR A C 1
ATOM 590 O O . TYR A 1 74 ? -11.505 14.067 19.276 1.00 72.50 74 TYR A O 1
ATOM 598 N N . SER A 1 75 ? -13.426 12.917 19.508 1.00 75.75 75 SER A N 1
ATOM 599 C CA . SER A 1 75 ? -12.790 11.602 19.609 1.00 75.75 75 SER A CA 1
ATOM 600 C C . SER A 1 75 ? -12.865 10.894 18.259 1.00 75.75 75 SER A C 1
ATOM 602 O O . SER A 1 75 ? -13.879 10.991 17.557 1.00 75.75 75 SER A O 1
ATOM 604 N N . LEU A 1 76 ? -11.799 10.183 17.884 1.00 82.38 76 LEU A N 1
ATOM 605 C CA . LEU A 1 76 ? -11.756 9.447 16.626 1.00 82.38 76 LEU A CA 1
ATOM 606 C C . LEU A 1 76 ? -12.869 8.389 16.566 1.00 82.38 76 LEU A C 1
ATOM 608 O O . LEU A 1 76 ? -13.558 8.288 15.557 1.00 82.38 76 LEU A O 1
ATOM 612 N N . SER A 1 77 ? -13.134 7.699 17.677 1.00 72.56 77 SER A N 1
ATOM 613 C CA . SER A 1 77 ? -14.177 6.669 17.786 1.00 72.56 77 SER A CA 1
ATOM 614 C C . SER A 1 77 ? -15.607 7.197 17.609 1.00 72.56 77 SER A C 1
ATOM 616 O O . SER A 1 77 ? -16.513 6.423 17.315 1.00 72.56 77 SER A O 1
ATOM 618 N N . GLN A 1 78 ? -15.834 8.510 17.725 1.00 81.50 78 GLN A N 1
ATOM 619 C CA . GLN A 1 78 ? -17.143 9.123 17.460 1.00 81.50 78 GLN A CA 1
ATOM 620 C C . GLN A 1 78 ? -17.394 9.364 15.968 1.00 81.50 78 GLN A C 1
ATOM 622 O O . GLN A 1 78 ? -18.521 9.656 15.568 1.00 81.50 78 GLN A O 1
ATOM 627 N N . GLN A 1 79 ? -16.365 9.258 15.124 1.00 88.88 79 GLN A N 1
ATOM 628 C CA . GLN A 1 79 ? -16.518 9.485 13.695 1.00 88.88 79 GLN A CA 1
ATOM 629 C C . GLN A 1 79 ? -17.189 8.270 13.031 1.00 88.88 79 GLN A C 1
ATOM 631 O O . GLN A 1 79 ? -16.724 7.140 13.209 1.00 88.88 79 GLN A O 1
ATOM 636 N N . PRO A 1 80 ? -18.235 8.456 12.200 1.00 89.69 80 PRO A N 1
ATOM 637 C CA . PRO A 1 80 ? -18.920 7.341 11.535 1.00 89.69 80 PRO A CA 1
ATOM 638 C C . PRO A 1 80 ? -18.006 6.500 10.631 1.00 89.69 80 PRO A C 1
ATOM 640 O O . PRO A 1 80 ? -18.241 5.312 10.425 1.00 89.69 80 PRO A O 1
ATOM 643 N N . TRP A 1 81 ? -16.949 7.115 10.093 1.00 91.56 81 TRP A N 1
ATOM 644 C CA . TRP A 1 81 ? -15.961 6.473 9.224 1.00 91.56 81 TRP A CA 1
ATOM 645 C C . TRP A 1 81 ? -14.796 5.818 9.983 1.00 91.56 81 TRP A C 1
ATOM 647 O O . TRP A 1 81 ? -14.026 5.089 9.365 1.00 91.56 81 TRP A O 1
ATOM 657 N N . ALA A 1 82 ? -14.667 6.052 11.292 1.00 93.69 82 ALA A N 1
ATOM 658 C CA . ALA A 1 82 ? -13.604 5.496 12.134 1.00 93.69 82 ALA A CA 1
ATOM 659 C C . ALA A 1 82 ? -14.139 4.514 13.188 1.00 93.69 82 ALA A C 1
ATOM 661 O O . ALA A 1 82 ? -13.489 4.258 14.197 1.00 93.69 82 ALA A O 1
ATOM 662 N N . GLN A 1 83 ? -15.327 3.949 12.955 1.00 94.38 83 GLN A N 1
ATOM 663 C CA . GLN A 1 83 ? -15.828 2.843 13.766 1.00 94.38 83 GLN A CA 1
ATOM 664 C C . GLN A 1 83 ? -14.907 1.619 13.611 1.00 94.38 83 GLN A C 1
ATOM 666 O O . GLN A 1 83 ? -14.481 1.349 12.482 1.00 94.38 83 GLN A O 1
ATOM 671 N N . PRO A 1 84 ? -14.655 0.830 14.673 1.00 95.19 84 PRO A N 1
ATOM 672 C CA . PRO A 1 84 ? -13.753 -0.326 14.626 1.00 95.19 84 PRO A CA 1
ATOM 673 C C . PRO A 1 84 ? -14.016 -1.274 13.447 1.00 95.19 84 PRO A C 1
ATOM 675 O O . PRO A 1 84 ? -13.099 -1.642 12.718 1.00 95.19 84 PRO A O 1
ATOM 678 N N . VAL A 1 85 ? -15.287 -1.585 13.176 1.00 95.19 85 VAL A N 1
ATOM 679 C CA . VAL A 1 85 ? -15.698 -2.441 12.046 1.00 95.19 85 VAL A CA 1
ATOM 680 C C . VAL A 1 85 ? -15.352 -1.814 10.688 1.00 95.19 85 VAL A C 1
ATOM 682 O O . VAL A 1 85 ? -14.899 -2.503 9.782 1.00 95.19 85 VAL A O 1
ATOM 685 N N . LYS A 1 86 ? -15.498 -0.492 10.536 1.00 95.94 86 LYS A N 1
ATOM 686 C CA . LYS A 1 86 ? -15.148 0.208 9.287 1.00 95.94 86 LYS A CA 1
ATOM 687 C C . LYS A 1 86 ? -13.646 0.233 9.047 1.00 95.94 86 LYS A C 1
ATOM 689 O O . LYS A 1 86 ? -13.206 0.121 7.904 1.00 95.94 86 LYS A O 1
ATOM 694 N N . ILE A 1 87 ? -12.865 0.351 10.115 1.00 96.75 87 ILE A N 1
ATOM 695 C CA . ILE A 1 87 ? -11.411 0.260 10.025 1.00 96.75 87 ILE A CA 1
ATOM 696 C C . ILE A 1 87 ? -10.999 -1.184 9.717 1.00 96.75 87 ILE A C 1
ATOM 698 O O . ILE A 1 87 ? -10.114 -1.368 8.886 1.00 96.75 87 ILE A O 1
ATOM 702 N N . ASN A 1 88 ? -11.665 -2.198 10.288 1.00 97.44 88 ASN A N 1
ATOM 703 C CA . ASN A 1 88 ? -11.455 -3.601 9.914 1.00 97.44 88 ASN A CA 1
ATOM 704 C C . ASN A 1 88 ? -11.674 -3.829 8.411 1.00 97.44 88 ASN A C 1
ATOM 706 O O . ASN A 1 88 ? -10.801 -4.387 7.742 1.00 97.44 88 ASN A O 1
ATOM 710 N N . ASP A 1 89 ? -12.799 -3.355 7.868 1.00 97.38 89 ASP A N 1
ATOM 711 C CA . ASP A 1 89 ? -13.102 -3.448 6.437 1.00 97.38 89 ASP A CA 1
ATOM 712 C C . ASP A 1 89 ? -11.995 -2.786 5.598 1.00 97.38 89 ASP A C 1
ATOM 714 O O . ASP A 1 89 ? -11.533 -3.336 4.592 1.00 97.38 89 ASP A O 1
ATOM 718 N N . LEU A 1 90 ? -11.522 -1.614 6.033 1.00 97.69 90 LEU A N 1
ATOM 719 C CA . LEU A 1 90 ? -10.465 -0.854 5.372 1.00 97.69 90 LEU A CA 1
ATOM 720 C C . LEU A 1 90 ? -9.124 -1.607 5.362 1.00 97.69 90 LEU A C 1
ATOM 722 O O . LEU A 1 90 ? -8.519 -1.776 4.300 1.00 97.69 90 LEU A O 1
ATOM 726 N N . VAL A 1 91 ? -8.648 -2.083 6.516 1.00 97.69 91 VAL A N 1
ATOM 727 C CA . VAL A 1 91 ? -7.356 -2.787 6.609 1.00 97.69 91 VAL A CA 1
ATOM 728 C C . VAL A 1 91 ? -7.418 -4.150 5.921 1.00 97.69 91 VAL A C 1
ATOM 730 O O . VAL A 1 91 ? -6.486 -4.517 5.204 1.00 97.69 91 VAL A O 1
ATOM 733 N N . SER A 1 92 ? -8.536 -4.868 6.051 1.00 97.12 92 SER A N 1
ATOM 734 C CA . SER A 1 92 ? -8.742 -6.181 5.431 1.00 97.12 92 SER A CA 1
ATOM 735 C C . SER A 1 92 ? -8.821 -6.087 3.910 1.00 97.12 92 SER A C 1
ATOM 737 O O . SER A 1 92 ? -8.196 -6.886 3.205 1.00 97.12 92 SER A O 1
ATOM 739 N N . SER A 1 93 ? -9.544 -5.095 3.382 1.00 97.12 93 SER A N 1
ATOM 740 C CA . SER A 1 93 ? -9.613 -4.848 1.938 1.00 97.12 93 SER A CA 1
ATOM 741 C C . SER A 1 93 ? -8.260 -4.420 1.374 1.00 97.12 93 SER A C 1
ATOM 743 O O . SER A 1 93 ? -7.833 -4.972 0.360 1.00 97.12 93 SER A O 1
ATOM 745 N N . THR A 1 94 ? -7.531 -3.541 2.066 1.00 97.94 94 THR A N 1
ATOM 746 C CA . THR A 1 94 ? -6.173 -3.133 1.673 1.00 97.94 94 THR A CA 1
ATOM 747 C C . THR A 1 94 ? -5.224 -4.332 1.640 1.00 97.94 94 THR A C 1
ATOM 749 O O . THR A 1 94 ? -4.549 -4.578 0.639 1.00 97.94 94 THR A O 1
ATOM 752 N N . TYR A 1 95 ? -5.227 -5.158 2.688 1.00 97.06 95 TYR A N 1
ATOM 753 C CA . TYR A 1 95 ? -4.386 -6.352 2.755 1.00 97.06 95 TYR A CA 1
ATOM 754 C C . TYR A 1 95 ? -4.733 -7.375 1.659 1.00 97.06 95 TYR A C 1
ATOM 756 O O . TYR A 1 95 ? -3.847 -7.997 1.066 1.00 97.06 95 TYR A O 1
ATOM 764 N N . LYS A 1 96 ? -6.020 -7.520 1.315 1.00 96.88 96 LYS A N 1
ATOM 765 C CA . LYS A 1 96 ? -6.472 -8.336 0.177 1.00 96.88 96 LYS A CA 1
ATOM 766 C C . LYS A 1 96 ? -6.001 -7.762 -1.164 1.00 96.88 96 LYS A C 1
ATOM 768 O O . LYS A 1 96 ? -5.544 -8.523 -2.022 1.00 96.88 96 LYS A O 1
ATOM 773 N N . THR A 1 97 ? -6.063 -6.446 -1.351 1.00 97.19 97 THR A N 1
ATOM 774 C CA . THR A 1 97 ? -5.518 -5.772 -2.539 1.00 97.19 97 THR A CA 1
ATOM 775 C C . THR A 1 97 ? -4.028 -6.055 -2.679 1.00 97.19 97 THR A C 1
ATOM 777 O O . THR A 1 97 ? -3.598 -6.499 -3.741 1.00 97.19 97 THR A O 1
ATOM 780 N N . MET A 1 98 ? -3.251 -5.937 -1.601 1.00 96.75 98 MET A N 1
ATOM 781 C CA . MET A 1 98 ? -1.832 -6.298 -1.615 1.00 96.75 98 MET A CA 1
ATOM 782 C C . MET A 1 98 ? -1.614 -7.755 -2.032 1.00 96.75 98 MET A C 1
ATOM 784 O O . MET A 1 98 ? -0.859 -8.007 -2.966 1.00 96.75 98 MET A O 1
ATOM 788 N N . LYS A 1 99 ? -2.328 -8.713 -1.425 1.00 95.56 99 LYS A N 1
ATOM 789 C CA . LYS A 1 99 ? -2.222 -10.142 -1.779 1.00 95.56 99 LYS A CA 1
ATOM 790 C C . LYS A 1 99 ? -2.488 -10.432 -3.256 1.00 95.56 99 LYS A C 1
ATOM 792 O O . LYS A 1 99 ? -1.899 -11.355 -3.808 1.00 95.56 99 LYS A O 1
ATOM 797 N N . THR A 1 100 ? -3.381 -9.675 -3.890 1.00 96.00 100 THR A N 1
ATOM 798 C CA . THR A 1 100 ? -3.762 -9.899 -5.293 1.00 96.00 100 THR A CA 1
ATOM 799 C C . THR A 1 100 ? -2.873 -9.150 -6.281 1.00 96.00 100 THR A C 1
ATOM 801 O O . THR A 1 100 ? -2.541 -9.689 -7.333 1.00 96.00 100 THR A O 1
ATOM 804 N N . LYS A 1 101 ? -2.475 -7.914 -5.963 1.00 95.88 101 LYS A N 1
ATOM 805 C CA . LYS A 1 101 ? -1.725 -7.039 -6.873 1.00 95.88 101 LYS A CA 1
ATOM 806 C C . LYS A 1 101 ? -0.216 -7.249 -6.786 1.00 95.88 101 LYS A C 1
ATOM 808 O O . LYS A 1 101 ? 0.449 -7.183 -7.814 1.00 95.88 101 LYS A O 1
ATOM 813 N N . LEU A 1 102 ? 0.317 -7.568 -5.606 1.00 95.81 102 LEU A N 1
ATOM 814 C CA . LEU A 1 102 ? 1.760 -7.692 -5.383 1.00 95.81 102 LEU A CA 1
ATOM 815 C C . LEU A 1 102 ? 2.411 -8.759 -6.287 1.00 95.81 102 LEU A C 1
ATOM 817 O O . LEU A 1 102 ? 3.396 -8.429 -6.952 1.00 95.81 102 LEU A O 1
ATOM 821 N N . PRO A 1 103 ? 1.851 -9.982 -6.430 1.00 94.88 103 PRO A N 1
ATOM 822 C CA . PRO A 1 103 ? 2.416 -10.982 -7.339 1.00 94.88 103 PRO A CA 1
ATOM 823 C C . PRO A 1 103 ? 2.375 -10.554 -8.810 1.00 94.88 103 PRO A C 1
ATOM 825 O O . PRO A 1 103 ? 3.267 -10.900 -9.581 1.00 94.88 103 PRO A O 1
ATOM 828 N N . VAL A 1 104 ? 1.352 -9.792 -9.209 1.00 95.12 104 VAL A N 1
ATOM 829 C CA . VAL A 1 104 ? 1.206 -9.295 -10.586 1.00 95.12 104 VAL A CA 1
ATOM 830 C C . VAL A 1 104 ? 2.257 -8.228 -10.887 1.00 95.12 104 VAL A C 1
ATOM 832 O O . VAL A 1 104 ? 2.912 -8.294 -11.931 1.00 95.12 104 VAL A O 1
ATOM 835 N N . THR A 1 105 ? 2.464 -7.284 -9.965 1.00 95.00 105 THR A N 1
ATOM 836 C CA . THR A 1 105 ? 3.502 -6.253 -10.082 1.00 95.00 105 THR A CA 1
ATOM 837 C C . THR A 1 105 ? 4.883 -6.891 -10.187 1.00 95.00 105 THR A C 1
ATOM 839 O O . THR A 1 105 ? 5.615 -6.595 -11.126 1.00 95.00 105 THR A O 1
ATOM 842 N N . LEU A 1 106 ? 5.219 -7.826 -9.297 1.00 94.12 106 LEU A N 1
ATOM 843 C CA . LEU A 1 106 ? 6.551 -8.436 -9.270 1.00 94.12 106 LEU A CA 1
ATOM 844 C C . LEU A 1 106 ? 6.812 -9.344 -10.472 1.00 94.12 106 LEU A C 1
ATOM 846 O O . LEU A 1 106 ? 7.892 -9.285 -11.053 1.00 94.12 106 LEU A O 1
ATOM 850 N N . ARG A 1 107 ? 5.802 -10.087 -10.942 1.00 94.62 107 ARG A N 1
ATOM 851 C CA . ARG A 1 107 ? 5.902 -10.822 -12.211 1.00 94.62 107 ARG A CA 1
ATOM 852 C C . ARG A 1 107 ? 6.175 -9.887 -13.389 1.00 94.62 107 ARG A C 1
ATOM 854 O O . ARG A 1 107 ? 6.987 -10.221 -14.245 1.00 94.62 107 ARG A O 1
ATOM 861 N N . SER A 1 108 ? 5.516 -8.730 -13.428 1.00 94.38 108 SER A N 1
ATOM 862 C CA . SER A 1 108 ? 5.737 -7.732 -14.482 1.00 94.38 108 SER A CA 1
ATOM 863 C C . SER A 1 108 ? 7.151 -7.156 -14.403 1.00 94.38 108 SER A C 1
ATOM 865 O O . SER A 1 108 ? 7.829 -7.059 -15.419 1.00 94.38 108 SER A O 1
ATOM 867 N N . MET A 1 109 ? 7.637 -6.847 -13.198 1.00 94.88 109 MET A N 1
ATOM 868 C CA . MET A 1 109 ? 9.016 -6.396 -12.995 1.00 94.88 109 MET A CA 1
ATOM 869 C C . MET A 1 109 ? 10.027 -7.437 -13.486 1.00 94.88 109 MET A C 1
ATOM 871 O O . MET A 1 109 ? 10.914 -7.084 -14.256 1.00 94.88 109 MET A O 1
ATOM 875 N N . SER A 1 110 ? 9.858 -8.716 -13.135 1.00 94.31 110 SER A N 1
ATOM 876 C CA . SER A 1 110 ? 10.746 -9.778 -13.626 1.00 94.31 110 SER A CA 1
ATOM 877 C C . SER A 1 110 ? 10.682 -9.968 -15.143 1.00 94.31 110 SER A C 1
ATOM 879 O O . SER A 1 110 ? 11.704 -10.255 -15.758 1.00 94.31 110 SER A O 1
ATOM 881 N N . LEU A 1 111 ? 9.511 -9.780 -15.762 1.00 95.31 111 LEU A N 1
ATOM 882 C CA . LEU A 1 111 ? 9.353 -9.884 -17.214 1.00 95.31 111 LEU A CA 1
ATOM 883 C C . LEU A 1 111 ? 10.052 -8.741 -17.967 1.00 95.31 111 LEU A C 1
ATOM 885 O O . LEU A 1 111 ? 10.672 -8.989 -18.996 1.00 95.31 111 LEU A O 1
ATOM 889 N N . TYR A 1 112 ? 9.931 -7.503 -17.478 1.00 94.94 112 TYR A N 1
ATOM 890 C CA . TYR A 1 112 ? 10.376 -6.313 -18.214 1.00 94.94 112 TYR A CA 1
ATOM 891 C C . TYR A 1 112 ? 11.761 -5.797 -17.812 1.00 94.94 112 TYR A C 1
ATOM 893 O O . TYR A 1 112 ? 12.411 -5.151 -18.630 1.00 94.94 112 TYR A O 1
ATOM 901 N N . LEU A 1 113 ? 12.223 -6.057 -16.585 1.00 94.19 113 LEU A N 1
ATOM 902 C CA . LEU A 1 113 ? 13.551 -5.628 -16.125 1.00 94.19 113 LEU A CA 1
ATOM 903 C C . LEU A 1 113 ? 14.608 -6.720 -16.302 1.00 94.19 113 LEU A C 1
ATOM 905 O O . LEU A 1 113 ? 15.760 -6.395 -16.569 1.00 94.19 113 LEU A O 1
ATOM 909 N N . ALA A 1 114 ? 14.226 -7.995 -16.141 1.00 86.44 114 ALA A N 1
ATOM 910 C CA . ALA A 1 114 ? 15.095 -9.169 -16.292 1.00 86.44 114 ALA A CA 1
ATOM 911 C C . ALA A 1 114 ? 16.439 -9.096 -15.523 1.00 86.44 114 ALA A C 1
ATOM 913 O O . ALA A 1 114 ? 17.405 -9.777 -15.869 1.00 86.44 114 ALA A O 1
ATOM 914 N N . ASN A 1 115 ? 16.512 -8.279 -14.466 1.00 93.19 115 ASN A N 1
ATOM 915 C CA . ASN A 1 115 ? 17.694 -8.071 -13.635 1.00 93.19 115 ASN A CA 1
ATOM 916 C C . ASN A 1 115 ? 17.267 -7.917 -12.169 1.00 93.19 115 ASN A C 1
ATOM 918 O O . ASN A 1 115 ? 16.607 -6.944 -11.797 1.00 93.19 115 ASN A O 1
ATOM 922 N N . LYS A 1 116 ? 17.678 -8.872 -11.328 1.00 91.62 116 LYS A N 1
ATOM 923 C CA . LYS A 1 116 ? 17.226 -8.966 -9.934 1.00 91.62 116 LYS A CA 1
ATOM 924 C C . LYS A 1 116 ? 17.681 -7.802 -9.057 1.00 91.62 116 LYS A C 1
ATOM 926 O O . LYS A 1 116 ? 16.911 -7.367 -8.204 1.00 91.62 116 LYS A O 1
ATOM 931 N N . ASP A 1 117 ? 18.867 -7.249 -9.300 1.00 94.62 117 ASP A N 1
ATOM 932 C CA . ASP A 1 117 ? 19.344 -6.071 -8.569 1.00 94.62 117 ASP A CA 1
ATOM 933 C C . ASP A 1 117 ? 18.502 -4.837 -8.902 1.00 94.62 117 ASP A C 1
ATOM 935 O O . ASP A 1 117 ? 18.110 -4.086 -8.012 1.00 94.62 117 ASP A O 1
ATOM 939 N N . THR A 1 118 ? 18.148 -4.658 -10.176 1.00 94.19 118 THR A N 1
ATOM 940 C CA . THR A 1 118 ? 17.298 -3.554 -10.642 1.00 94.19 118 THR A CA 1
ATOM 941 C C . THR A 1 118 ? 15.875 -3.697 -10.106 1.00 94.19 118 THR A C 1
ATOM 943 O O . THR A 1 118 ? 15.312 -2.723 -9.604 1.00 94.19 118 THR A O 1
ATOM 946 N N . GLU A 1 119 ? 15.309 -4.910 -10.139 1.00 94.56 119 GLU A N 1
ATOM 947 C CA . GLU A 1 119 ? 14.015 -5.219 -9.518 1.00 94.56 119 GLU A CA 1
ATOM 948 C C . GLU A 1 119 ? 14.022 -4.851 -8.028 1.00 94.56 119 GLU A C 1
ATOM 950 O O . GLU A 1 119 ? 13.120 -4.160 -7.548 1.00 94.56 119 GLU A O 1
ATOM 955 N N . PHE A 1 120 ? 15.065 -5.264 -7.303 1.00 94.00 120 PHE A N 1
ATOM 956 C CA . PHE A 1 120 ? 15.215 -4.984 -5.881 1.00 94.00 120 PHE A CA 1
ATOM 957 C C . PHE A 1 120 ? 15.358 -3.486 -5.595 1.00 94.00 120 PHE A C 1
ATOM 959 O O . PHE A 1 120 ? 14.644 -2.956 -4.741 1.00 94.00 120 PHE A O 1
ATOM 966 N N . ILE A 1 121 ? 16.246 -2.790 -6.312 1.00 95.25 121 ILE A N 1
ATOM 967 C CA . ILE A 1 121 ? 16.471 -1.347 -6.156 1.00 95.25 121 ILE A CA 1
ATOM 968 C C . ILE A 1 121 ? 15.174 -0.574 -6.409 1.00 95.25 121 ILE A C 1
ATOM 970 O O . ILE A 1 121 ? 14.836 0.309 -5.619 1.00 95.25 121 ILE A O 1
ATOM 974 N N . LEU A 1 122 ? 14.427 -0.923 -7.461 1.00 96.00 122 LEU A N 1
ATOM 975 C CA . LEU A 1 122 ? 13.194 -0.229 -7.828 1.00 96.00 122 LEU A CA 1
ATOM 976 C C . LEU A 1 122 ? 12.029 -0.547 -6.877 1.00 96.00 122 LEU A C 1
ATOM 978 O O . LEU A 1 122 ? 11.225 0.337 -6.577 1.00 96.00 122 LEU A O 1
ATOM 982 N N . PHE A 1 123 ? 11.925 -1.783 -6.376 1.00 96.25 123 PHE A N 1
ATOM 983 C CA . PHE A 1 123 ? 10.821 -2.187 -5.499 1.00 96.25 123 PHE A CA 1
ATOM 984 C C . PHE A 1 123 ? 11.041 -1.825 -4.023 1.00 96.25 123 PHE A C 1
ATOM 986 O O . PHE A 1 123 ? 10.079 -1.627 -3.277 1.00 96.25 123 PHE A O 1
ATOM 993 N N . LYS A 1 124 ? 12.295 -1.703 -3.572 1.00 96.44 124 LYS A N 1
ATOM 994 C CA . LYS A 1 124 ? 12.633 -1.381 -2.176 1.00 96.44 124 LYS A CA 1
ATOM 995 C C . LYS A 1 124 ? 11.920 -0.117 -1.647 1.00 96.44 124 LYS A C 1
ATOM 997 O O . LYS A 1 124 ? 11.381 -0.195 -0.541 1.00 96.44 124 LYS A O 1
ATOM 1002 N N . PRO A 1 125 ? 11.836 1.007 -2.387 1.00 97.69 125 PRO A N 1
ATOM 1003 C CA . PRO A 1 125 ? 11.053 2.172 -1.972 1.00 97.69 125 PRO A CA 1
ATOM 1004 C C . PRO A 1 125 ? 9.556 1.880 -1.805 1.00 97.69 125 PRO A C 1
ATOM 1006 O O . PRO A 1 125 ? 8.962 2.305 -0.818 1.00 97.69 125 PRO A O 1
ATOM 1009 N N . VAL A 1 126 ? 8.954 1.100 -2.711 1.00 97.75 126 VAL A N 1
ATOM 1010 C CA . VAL A 1 126 ? 7.537 0.698 -2.621 1.00 97.75 126 VAL A CA 1
ATOM 1011 C C . VAL A 1 126 ? 7.291 -0.095 -1.339 1.00 97.75 126 VAL A C 1
ATOM 1013 O O . VAL A 1 126 ? 6.376 0.215 -0.574 1.00 97.75 126 VAL A O 1
ATOM 1016 N N . LYS A 1 127 ? 8.161 -1.071 -1.050 1.00 96.75 127 LYS A N 1
ATOM 1017 C CA . LYS A 1 127 ? 8.121 -1.850 0.195 1.00 96.75 127 LYS A CA 1
ATOM 1018 C C . LYS A 1 127 ? 8.207 -0.947 1.429 1.00 96.75 127 LYS A C 1
ATOM 1020 O O . LYS A 1 127 ? 7.405 -1.098 2.349 1.00 96.75 127 LYS A O 1
ATOM 1025 N N . SER A 1 128 ? 9.144 0.001 1.426 1.00 97.69 128 SER A N 1
ATOM 1026 C CA . SER A 1 128 ? 9.342 0.949 2.526 1.00 97.69 128 SER A CA 1
ATOM 1027 C C . SER A 1 128 ? 8.110 1.826 2.765 1.00 97.69 128 SER A C 1
ATOM 1029 O O . SER A 1 128 ? 7.722 2.026 3.915 1.00 97.69 128 SER A O 1
ATOM 1031 N N . ASN A 1 129 ? 7.467 2.320 1.704 1.00 98.12 129 ASN A N 1
ATOM 1032 C CA . ASN A 1 129 ? 6.262 3.148 1.810 1.00 98.12 129 ASN A CA 1
ATOM 1033 C C . ASN A 1 129 ? 5.108 2.379 2.462 1.00 98.12 129 ASN A C 1
ATOM 1035 O O . ASN A 1 129 ? 4.495 2.869 3.410 1.00 98.12 129 ASN A O 1
ATOM 1039 N N . ILE A 1 130 ? 4.869 1.143 2.012 1.00 98.00 130 ILE A N 1
ATOM 1040 C CA . ILE A 1 130 ? 3.845 0.260 2.586 1.00 98.00 130 ILE A CA 1
ATOM 1041 C C . ILE A 1 130 ? 4.108 0.041 4.078 1.00 98.00 130 ILE A C 1
ATOM 1043 O O . ILE A 1 130 ? 3.223 0.262 4.904 1.00 98.00 130 ILE A O 1
ATOM 1047 N N . GLN A 1 131 ? 5.333 -0.357 4.435 1.00 97.75 131 GLN A N 1
ATOM 1048 C CA . GLN A 1 131 ? 5.717 -0.595 5.828 1.00 97.75 131 GLN A CA 1
ATOM 1049 C C . GLN A 1 131 ? 5.492 0.648 6.693 1.00 97.75 131 GLN A C 1
ATOM 1051 O O . GLN A 1 131 ? 4.941 0.545 7.787 1.00 97.75 131 GLN A O 1
ATOM 1056 N N . HIS A 1 132 ? 5.876 1.820 6.193 1.00 98.06 132 HIS A N 1
ATOM 1057 C CA . HIS A 1 132 ? 5.741 3.072 6.921 1.00 98.06 132 HIS A CA 1
ATOM 1058 C C . HIS A 1 132 ? 4.275 3.461 7.166 1.00 98.06 132 HIS A C 1
ATOM 1060 O O . HIS A 1 132 ? 3.932 3.924 8.256 1.00 98.06 132 HIS A O 1
ATOM 1066 N N . VAL A 1 133 ? 3.386 3.236 6.193 1.00 98.19 133 VAL A N 1
ATOM 1067 C CA . VAL A 1 133 ? 1.949 3.493 6.370 1.00 98.19 133 VAL A CA 1
ATOM 1068 C C . VAL A 1 133 ? 1.330 2.530 7.378 1.00 98.19 133 VAL A C 1
ATOM 1070 O O . VAL A 1 133 ? 0.630 2.984 8.282 1.00 98.19 133 VAL A O 1
ATOM 1073 N N . PHE A 1 134 ? 1.648 1.234 7.319 1.00 98.19 134 PHE A N 1
ATOM 1074 C CA . PHE A 1 134 ? 1.175 0.288 8.335 1.00 98.19 134 PHE A CA 1
ATOM 1075 C C . PHE A 1 134 ? 1.708 0.620 9.733 1.00 98.19 134 PHE A C 1
ATOM 1077 O O . PHE A 1 134 ? 0.947 0.558 10.694 1.00 98.19 134 PHE A O 1
ATOM 1084 N N . GLN A 1 135 ? 2.967 1.048 9.866 1.00 98.12 135 GLN A N 1
ATOM 1085 C CA . GLN A 1 135 ? 3.509 1.520 11.147 1.00 98.12 135 GLN A CA 1
ATOM 1086 C C . GLN A 1 135 ? 2.721 2.715 11.698 1.00 98.12 135 GLN A C 1
ATOM 1088 O O . GLN A 1 135 ? 2.366 2.720 12.876 1.00 98.12 135 GLN A O 1
ATOM 1093 N N . LYS A 1 136 ? 2.409 3.707 10.855 1.00 97.62 136 LYS A N 1
ATOM 1094 C CA . LYS A 1 136 ? 1.591 4.869 11.242 1.00 97.62 136 LYS A CA 1
ATOM 1095 C C . LYS A 1 136 ? 0.186 4.472 11.680 1.00 97.62 136 LYS A C 1
ATOM 1097 O O . LYS A 1 136 ? -0.276 4.969 12.702 1.00 97.62 136 LYS A O 1
ATOM 1102 N N . ILE A 1 137 ? -0.456 3.565 10.943 1.00 97.44 137 ILE A N 1
ATOM 1103 C CA . ILE A 1 137 ? -1.764 3.017 11.311 1.00 97.44 137 ILE A CA 1
ATOM 1104 C C . ILE A 1 137 ? -1.671 2.317 12.668 1.00 97.44 137 ILE A C 1
ATOM 1106 O O . ILE A 1 137 ? -2.458 2.620 13.551 1.00 97.44 137 ILE A O 1
ATOM 1110 N N . HIS A 1 138 ? -0.681 1.450 12.889 1.00 97.50 138 HIS A N 1
ATOM 1111 C CA . HIS A 1 138 ? -0.505 0.759 14.172 1.00 97.50 138 HIS A CA 1
ATOM 1112 C C . HIS A 1 138 ? -0.318 1.715 15.353 1.00 97.50 138 HIS A C 1
ATOM 1114 O O . HIS A 1 138 ? -0.922 1.496 16.400 1.00 97.50 138 HIS A O 1
ATOM 1120 N N . MET A 1 139 ? 0.487 2.770 15.197 1.00 96.50 139 MET A N 1
ATOM 1121 C CA . MET A 1 139 ? 0.647 3.795 16.238 1.00 96.50 139 MET A CA 1
ATOM 1122 C C . MET A 1 139 ? -0.678 4.508 16.512 1.00 96.50 139 MET A C 1
ATOM 1124 O O . MET A 1 139 ? -1.128 4.546 17.651 1.00 96.50 139 MET A O 1
ATOM 1128 N N . LEU A 1 140 ? -1.352 4.976 15.458 1.00 95.25 140 LEU A N 1
ATOM 1129 C CA . LEU A 1 140 ? -2.649 5.635 15.579 1.00 95.25 140 LEU A CA 1
ATOM 1130 C C . LEU A 1 140 ? -3.680 4.754 16.293 1.00 95.25 140 LEU A C 1
ATOM 1132 O O . LEU A 1 140 ? -4.413 5.236 17.150 1.00 95.25 140 LEU A O 1
ATOM 1136 N N . LEU A 1 141 ? -3.752 3.474 15.927 1.00 95.06 141 LEU A N 1
ATOM 1137 C CA . LEU A 1 141 ? -4.727 2.558 16.497 1.00 95.06 141 LEU A CA 1
ATOM 1138 C C . LEU A 1 141 ? -4.484 2.329 17.990 1.00 95.06 141 LEU A C 1
ATOM 1140 O O . LEU A 1 141 ? -5.436 2.320 18.761 1.00 95.06 141 LEU A O 1
ATOM 1144 N N . LYS A 1 142 ? -3.221 2.194 18.405 1.00 94.44 142 LYS A N 1
ATOM 1145 C CA . LYS A 1 142 ? -2.857 2.045 19.821 1.00 94.44 142 LYS A CA 1
ATOM 1146 C C . LYS A 1 142 ? -3.162 3.291 20.651 1.00 94.44 142 LYS A C 1
ATOM 1148 O O . LYS A 1 142 ? -3.491 3.150 21.823 1.00 94.44 142 LYS A O 1
ATOM 1153 N N . ASP A 1 143 ? -3.045 4.473 20.053 1.00 92.31 143 ASP A N 1
ATOM 1154 C CA . ASP A 1 143 ? -3.258 5.741 20.753 1.00 92.31 143 ASP A CA 1
ATOM 1155 C C . ASP A 1 143 ? -4.750 6.087 20.912 1.00 92.31 143 ASP A C 1
ATOM 1157 O O . ASP A 1 143 ? -5.132 6.734 21.885 1.00 92.31 143 ASP A O 1
ATOM 1161 N N . GLU A 1 144 ? -5.597 5.684 19.959 1.00 91.06 144 GLU A N 1
ATOM 1162 C CA . GLU A 1 144 ? -6.986 6.166 19.860 1.00 91.06 144 GLU A CA 1
ATOM 1163 C C . GLU A 1 144 ? -8.056 5.114 20.197 1.00 91.06 144 GLU A C 1
ATOM 1165 O O . GLU A 1 144 ? -9.217 5.482 20.388 1.00 91.06 144 GLU A O 1
ATOM 1170 N N . PHE A 1 145 ? -7.708 3.823 20.254 1.00 92.94 145 PHE A N 1
ATOM 1171 C CA . PHE A 1 145 ? -8.673 2.729 20.415 1.00 92.94 145 PHE A CA 1
ATOM 1172 C C . PHE A 1 145 ? -8.363 1.832 21.614 1.00 92.94 145 PHE A C 1
ATOM 1174 O O . PHE A 1 145 ? -7.210 1.621 21.991 1.00 92.94 145 PHE A O 1
ATOM 1181 N N . SER A 1 146 ? -9.420 1.280 22.213 1.00 94.12 146 SER A N 1
ATOM 1182 C CA . SER A 1 146 ? -9.305 0.355 23.340 1.00 94.12 146 SER A CA 1
ATOM 1183 C C . SER A 1 146 ? -8.812 -1.031 22.906 1.00 94.12 146 SER A C 1
ATOM 1185 O O . SER A 1 146 ? -8.832 -1.384 21.729 1.00 94.12 146 SER A O 1
ATOM 1187 N N . SER A 1 147 ? -8.412 -1.869 23.867 1.00 94.50 147 SER A N 1
ATOM 1188 C CA . SER A 1 147 ? -8.007 -3.253 23.579 1.00 94.50 147 SER A CA 1
ATOM 1189 C C . SER A 1 147 ? -9.118 -4.071 22.904 1.00 94.50 147 SER A C 1
ATOM 1191 O O . SER A 1 147 ? -8.820 -4.907 22.053 1.00 94.50 147 SER A O 1
ATOM 1193 N N . GLU A 1 148 ? -10.383 -3.839 23.262 1.00 94.94 148 GLU A N 1
ATOM 1194 C CA . GLU A 1 148 ? -11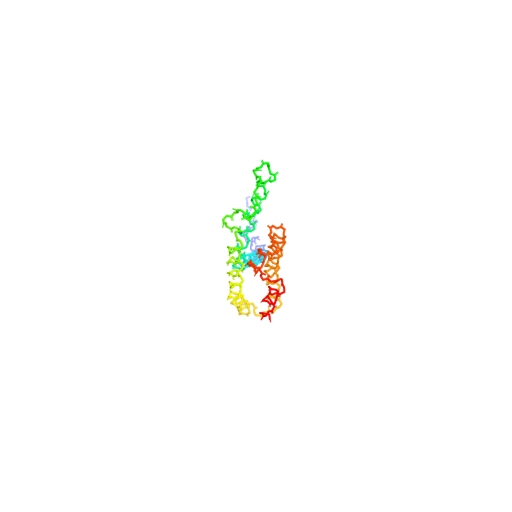.540 -4.505 22.645 1.00 94.94 148 GLU A CA 1
ATOM 1195 C C . GLU A 1 148 ? -11.742 -4.033 21.199 1.00 94.94 148 GLU A C 1
ATOM 1197 O O . GLU A 1 148 ? -11.890 -4.850 20.290 1.00 94.94 148 GLU A O 1
ATOM 1202 N N . ASP A 1 149 ? -11.636 -2.724 20.955 1.00 94.88 149 ASP A N 1
ATOM 1203 C CA . ASP A 1 149 ? -11.712 -2.161 19.605 1.00 94.88 149 ASP A CA 1
ATOM 1204 C C . ASP A 1 149 ? -10.601 -2.709 18.703 1.00 94.88 149 ASP A C 1
ATOM 1206 O O . ASP A 1 149 ? -10.850 -3.058 17.551 1.00 94.88 149 ASP A O 1
ATOM 1210 N N . LEU A 1 150 ? -9.375 -2.834 19.221 1.00 95.44 150 LEU A N 1
ATOM 1211 C CA . LEU A 1 150 ? -8.244 -3.387 18.472 1.00 95.44 150 LEU A CA 1
ATOM 1212 C C . LEU A 1 150 ? -8.483 -4.841 18.044 1.00 95.44 150 LEU A C 1
ATOM 1214 O O . LEU A 1 150 ? -8.070 -5.224 16.946 1.00 95.44 150 LEU A O 1
ATOM 1218 N N . GLN A 1 151 ? -9.176 -5.636 18.866 1.00 96.06 151 GLN A N 1
ATOM 1219 C CA . GLN A 1 151 ? -9.577 -6.997 18.498 1.00 96.06 151 GLN A CA 1
ATOM 1220 C C . GLN A 1 151 ? -10.596 -7.002 17.355 1.00 96.06 151 GLN A C 1
ATOM 1222 O O . GLN A 1 151 ? -10.491 -7.841 16.463 1.00 96.06 151 GLN A O 1
ATOM 1227 N N . ILE A 1 152 ? -11.535 -6.051 17.341 1.00 96.19 152 ILE A N 1
ATOM 1228 C CA . ILE A 1 152 ? -12.509 -5.897 16.251 1.00 96.19 152 ILE A CA 1
ATOM 1229 C C . ILE A 1 152 ? -11.813 -5.429 14.969 1.00 96.19 152 ILE A C 1
ATOM 1231 O O . ILE A 1 152 ? -12.070 -5.961 13.891 1.00 96.19 152 ILE A O 1
ATOM 1235 N N . ILE A 1 153 ? -10.915 -4.444 15.076 1.00 96.69 153 ILE A N 1
ATOM 1236 C CA . ILE A 1 153 ? -10.176 -3.899 13.933 1.00 96.69 153 ILE A CA 1
ATOM 1237 C C . ILE A 1 153 ? -9.30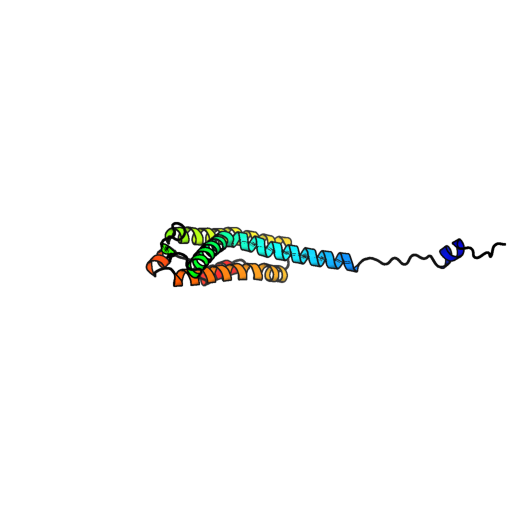2 -4.980 13.294 1.00 96.69 153 ILE A C 1
ATOM 1239 O O . ILE A 1 153 ? -9.205 -5.020 12.069 1.00 96.69 153 ILE A O 1
ATOM 1243 N N . ALA A 1 154 ? -8.684 -5.852 14.099 1.00 96.44 154 ALA A N 1
ATOM 1244 C CA . ALA A 1 154 ? -7.862 -6.976 13.644 1.00 96.44 154 ALA A CA 1
ATOM 1245 C C . ALA A 1 154 ? -6.846 -6.578 12.550 1.00 96.44 154 ALA A C 1
ATOM 1247 O O . ALA A 1 154 ? -6.682 -7.265 11.539 1.00 96.44 154 ALA A O 1
ATOM 1248 N N . CYS A 1 155 ? -6.180 -5.433 12.739 1.00 96.94 155 CYS A N 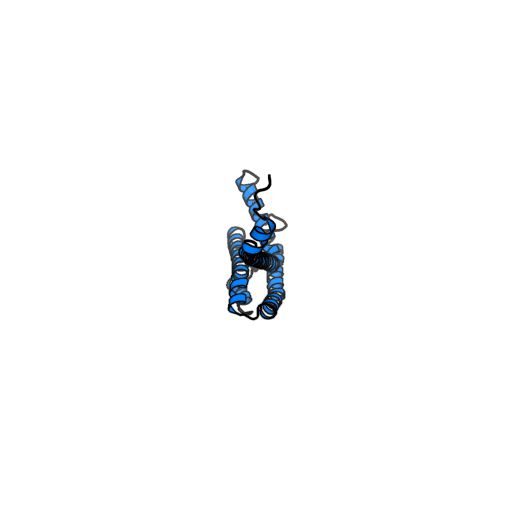1
ATOM 1249 C CA . CYS A 1 155 ? -5.180 -4.925 11.801 1.00 96.94 155 CYS A CA 1
ATOM 1250 C C . CYS A 1 155 ? -4.031 -5.940 11.651 1.00 96.94 155 CYS A C 1
ATOM 1252 O O . CYS A 1 155 ? -3.509 -6.402 12.672 1.00 96.94 155 CYS A O 1
ATOM 1254 N N . PRO A 1 156 ? -3.602 -6.288 10.420 1.00 96.81 156 PRO A N 1
ATOM 1255 C CA . PRO A 1 156 ? -2.518 -7.241 10.224 1.00 96.81 156 PRO A CA 1
ATOM 1256 C C . PRO A 1 156 ? -1.233 -6.748 10.892 1.00 96.81 156 PRO A C 1
ATOM 1258 O O . PRO A 1 156 ? -0.875 -5.569 10.800 1.00 96.81 156 PRO A O 1
ATOM 1261 N N . SER A 1 157 ? -0.526 -7.656 11.561 1.00 97.06 157 SER A N 1
ATOM 1262 C CA . SER A 1 157 ? 0.713 -7.317 12.258 1.00 97.06 157 SER A CA 1
ATOM 1263 C C . SER A 1 157 ? 1.807 -6.900 11.272 1.00 97.06 157 SER A C 1
ATOM 1265 O O . SER A 1 157 ? 1.775 -7.248 10.086 1.00 97.06 157 SER A O 1
ATOM 1267 N N . MET A 1 158 ? 2.814 -6.173 11.760 1.00 96.56 158 MET A N 1
ATOM 1268 C CA . MET A 1 158 ? 3.957 -5.800 10.922 1.00 96.56 158 MET A CA 1
ATOM 1269 C C . MET A 1 158 ? 4.684 -7.032 10.373 1.00 96.56 158 MET A C 1
ATOM 1271 O O . MET A 1 158 ? 5.151 -7.008 9.239 1.00 96.56 158 MET A O 1
ATOM 1275 N N . GLU A 1 159 ? 4.733 -8.130 11.125 1.00 96.62 159 GLU A N 1
ATOM 1276 C CA . GLU A 1 159 ? 5.298 -9.409 10.688 1.00 96.62 159 GLU A CA 1
ATOM 1277 C C . GLU A 1 159 ? 4.488 -10.006 9.536 1.00 96.62 159 GLU A C 1
ATOM 1279 O O . GLU A 1 159 ? 5.076 -10.438 8.548 1.00 96.62 159 GLU A O 1
ATOM 1284 N N . GLN A 1 160 ? 3.153 -9.981 9.611 1.00 96.00 160 GLN A N 1
ATOM 1285 C CA . GLN A 1 160 ? 2.286 -10.460 8.529 1.00 96.00 160 GLN A CA 1
ATOM 1286 C C . GLN A 1 160 ? 2.456 -9.623 7.255 1.00 96.00 160 GLN A C 1
ATOM 1288 O O . GLN A 1 160 ? 2.583 -10.178 6.163 1.00 96.00 160 GLN A O 1
ATOM 1293 N N . VAL A 1 161 ? 2.516 -8.294 7.392 1.00 96.88 161 VAL A N 1
ATOM 1294 C CA . VAL A 1 161 ? 2.781 -7.374 6.274 1.00 96.88 161 VAL A CA 1
ATOM 1295 C C . VAL A 1 161 ? 4.163 -7.642 5.672 1.00 96.88 161 VAL A C 1
ATOM 1297 O O . VAL A 1 161 ? 4.296 -7.766 4.456 1.00 96.88 161 VAL A O 1
ATOM 1300 N N . ASN A 1 162 ? 5.194 -7.796 6.504 1.00 95.38 162 ASN A N 1
ATOM 1301 C CA . ASN A 1 162 ? 6.559 -8.067 6.054 1.00 95.38 162 ASN A CA 1
ATOM 1302 C C . ASN A 1 162 ? 6.694 -9.423 5.364 1.00 95.38 162 ASN A C 1
ATOM 1304 O O . ASN A 1 162 ? 7.384 -9.506 4.348 1.00 95.38 162 ASN A O 1
ATOM 1308 N N . LEU A 1 163 ? 6.021 -10.450 5.887 1.00 94.81 163 LEU A N 1
ATOM 1309 C CA . LEU A 1 163 ? 5.971 -11.776 5.288 1.00 94.81 163 LEU A CA 1
ATOM 1310 C C . LEU A 1 163 ? 5.315 -11.714 3.907 1.00 94.81 163 LEU A C 1
ATOM 1312 O O . LEU A 1 163 ? 5.860 -12.234 2.939 1.00 94.81 163 LEU A O 1
ATOM 1316 N N . LEU A 1 164 ? 4.184 -11.014 3.777 1.00 94.38 164 LEU A N 1
ATOM 1317 C CA . LEU A 1 164 ? 3.543 -10.820 2.476 1.00 94.38 164 LEU A CA 1
ATOM 1318 C C . LEU A 1 164 ? 4.493 -10.141 1.473 1.00 94.38 164 LEU A C 1
ATOM 1320 O O . LEU A 1 164 ? 4.575 -10.550 0.318 1.00 94.38 164 LEU A O 1
ATOM 1324 N N . LEU A 1 165 ? 5.257 -9.148 1.931 1.00 93.38 165 LEU A N 1
ATOM 1325 C CA . LEU A 1 165 ? 6.239 -8.427 1.119 1.00 93.38 165 LEU A CA 1
ATOM 1326 C C . LEU A 1 165 ? 7.529 -9.223 0.843 1.00 93.38 165 LEU A C 1
ATOM 1328 O O . LEU A 1 165 ? 8.322 -8.782 0.015 1.00 93.38 165 LEU A O 1
ATOM 1332 N N . SER A 1 166 ? 7.783 -10.343 1.533 1.00 86.56 166 SER A N 1
ATOM 1333 C CA . SER A 1 166 ? 8.963 -11.199 1.317 1.00 86.56 166 SER A CA 1
ATOM 1334 C C . SER A 1 166 ? 8.672 -12.447 0.489 1.00 86.56 166 SER A C 1
ATOM 1336 O O . SER A 1 166 ? 9.555 -12.905 -0.226 1.00 86.56 166 SER A O 1
ATOM 1338 N N . VAL A 1 167 ? 7.445 -12.981 0.549 1.00 65.94 167 VAL A N 1
ATOM 1339 C CA . VAL A 1 167 ? 7.008 -14.222 -0.137 1.00 65.94 167 VAL A CA 1
ATOM 1340 C C . VAL A 1 167 ? 7.066 -14.124 -1.670 1.00 65.94 167 VAL A C 1
ATOM 1342 O O . VAL A 1 167 ? 6.855 -15.103 -2.376 1.00 65.94 167 VAL A O 1
ATOM 1345 N N . THR A 1 168 ? 7.383 -12.949 -2.201 1.00 56.06 168 THR A N 1
ATOM 1346 C CA . THR A 1 168 ? 7.267 -12.648 -3.626 1.00 56.06 168 THR A CA 1
ATOM 1347 C C . THR A 1 168 ? 8.605 -12.244 -4.267 1.00 56.06 168 THR A C 1
ATOM 1349 O O . THR A 1 168 ? 8.618 -11.788 -5.409 1.00 56.06 168 THR A O 1
ATOM 1352 N N . THR A 1 169 ? 9.711 -12.408 -3.529 1.00 45.09 169 THR A N 1
ATOM 1353 C CA . THR A 1 169 ? 11.097 -12.200 -3.995 1.00 45.09 169 THR A CA 1
ATOM 1354 C C . THR A 1 169 ? 11.738 -13.512 -4.413 1.00 45.09 169 THR A C 1
ATOM 1356 O O . THR A 1 169 ? 11.541 -14.499 -3.671 1.00 45.09 169 THR A O 1
#

Radius of gyration: 28.53 Å; chains: 1; bounding box: 60×62×81 Å

pLDDT: mean 87.99, std 13.99, range [40.72, 98.31]

InterPro domains:
  IPR007265 Conserved oligomeric Golgi complex, subunit 3 [PTHR13302] (2-167)

Secondary structure (DSSP, 8-state):
------HHHHHHHH--------HHHHHHHHHHHHHHHHHHHHHHHHHHHHHHHHHHHHHHHHHHHHHHTT-----GGGSTTS-HHHHHHHHHHHHHHHHHHHHHHHHHHHHHH--HHHHHHHHHHHHHHHHHHHHHHHHHHHHHS-HHHHHHH-PPPHHHHHHHHHTT-

Foldseek 3Di:
DDDPPPVVVVCVVVVPPDPPPPPPPVVVVVVVVVVVVLVVVLVVLLCQQCVLLVVVVVVVVVVVVCVVVVHDDDAQCPDPCSPLLNLLVSLVVSVVSLLVVVLVVLVVCCVPVVDPVVSCVSCVSSLVSNLVSLVVVVVVCVVRHDPVSCVSSVHDDSVRSVCSVVVND

Sequence (169 aa):
RLNSNNALLEFLLQGTPEIKEHFIDSKKDVDRYLKAACEQFIQQQSKIFIEPLEDFMTKVTALKTMASQGGPKYSLSQQPWAQPVKINDLVSSTYKTMKTKLPVTLRSMSLYLANKDTEFILFKPVKSNIQHVFQKIHMLLKDEFSSEDLQIIACPSMEQVNLLLSVTT

Organism: Xenopus laevis (NCBI:txid8355)